Protein AF-A0A8E2E4H9-F1 (afdb_monomer)

Nearest PDB structures (foldseek):
  3nf1-assembly1_A  TM=4.858E-01  e=3.146E-05  Homo sapiens
  3ceq-assembly1_B  TM=4.863E-01  e=4.713E-05  Homo sapiens
  4y6c-assembly1_A-2  TM=5.005E-01  e=6.208E-04  Podospora anserina
  2o8p-assembly1_A-2  TM=3.320E-01  e=9.685E+00  Cryptosporidium parvum

Foldseek 3Di:
DLLDPVNLVVLLVVLVVCLVVVVLVSSLVSLVVSLVSCCVRVNCPDPSNVVSVVSNVVSLVVVLVVLVVLLVVCCVPVNLLDPVSLVSLQVSLVSCVVVVVNVVSVVSNVSSVVSVCVPDDDDDDPPPPPPDD

Structure (mmCIF, N/CA/C/O backbone):
data_AF-A0A8E2E4H9-F1
#
_entry.id   AF-A0A8E2E4H9-F1
#
loop_
_atom_site.group_PDB
_atom_site.id
_atom_site.type_symbol
_atom_site.label_atom_id
_atom_site.label_alt_id
_atom_site.label_comp_id
_atom_site.label_asym_id
_atom_site.label_entity_id
_atom_site.label_seq_id
_atom_site.pdbx_PDB_ins_code
_atom_site.Cartn_x
_atom_site.Cartn_y
_atom_site.Cartn_z
_atom_site.occupancy
_atom_site.B_iso_or_equiv
_atom_site.auth_seq_id
_atom_site.auth_comp_id
_atom_site.auth_asym_id
_atom_site.auth_atom_id
_atom_site.pdbx_PDB_model_num
ATOM 1 N N . MET A 1 1 ? 15.794 -11.793 -13.982 1.00 57.00 1 MET A N 1
ATOM 2 C CA . MET A 1 1 ? 14.572 -12.027 -14.792 1.00 57.00 1 MET A CA 1
ATOM 3 C C . MET A 1 1 ? 13.540 -10.887 -14.668 1.00 57.00 1 MET A C 1
ATOM 5 O O . MET A 1 1 ? 12.740 -10.732 -15.581 1.00 57.00 1 MET A O 1
ATOM 9 N N . LEU A 1 2 ? 13.591 -10.044 -13.621 1.00 60.56 2 LEU A N 1
ATOM 10 C CA . LEU A 1 2 ? 12.687 -8.893 -13.416 1.00 60.56 2 LEU A CA 1
ATOM 11 C C . LEU A 1 2 ? 12.980 -7.630 -14.249 1.00 60.56 2 LEU A C 1
ATOM 13 O O . LEU A 1 2 ? 12.141 -6.744 -14.303 1.00 60.56 2 LEU A O 1
ATOM 17 N N . GLU A 1 3 ? 14.121 -7.529 -14.931 1.00 71.00 3 GLU A N 1
ATOM 18 C CA . GLU A 1 3 ? 14.489 -6.284 -15.636 1.00 71.00 3 GLU A CA 1
ATOM 19 C C . GLU A 1 3 ? 13.953 -6.187 -17.068 1.00 71.00 3 GLU A C 1
ATOM 21 O O . GLU A 1 3 ? 14.085 -5.155 -17.720 1.00 71.00 3 GLU A O 1
ATOM 26 N N . HIS A 1 4 ? 13.327 -7.250 -17.581 1.00 81.00 4 HIS A N 1
ATOM 27 C CA . HIS A 1 4 ? 12.794 -7.217 -18.935 1.00 81.00 4 HIS A CA 1
ATOM 28 C C . HIS A 1 4 ? 11.465 -6.430 -18.968 1.00 81.00 4 HIS A C 1
ATOM 30 O O . HIS A 1 4 ? 10.515 -6.830 -18.286 1.00 81.00 4 HIS A O 1
ATOM 36 N N . PRO A 1 5 ? 11.316 -5.390 -19.816 1.00 77.62 5 PRO A N 1
ATOM 37 C CA . PRO A 1 5 ? 10.134 -4.518 -19.831 1.00 77.62 5 PRO A CA 1
ATOM 38 C C . PRO A 1 5 ? 8.793 -5.259 -19.937 1.00 77.62 5 PRO A C 1
ATOM 40 O O . PRO A 1 5 ? 7.842 -4.942 -19.227 1.00 77.62 5 PRO A O 1
ATOM 43 N N . ARG A 1 6 ? 8.721 -6.308 -20.772 1.00 83.31 6 ARG A N 1
ATOM 44 C CA . ARG A 1 6 ? 7.512 -7.151 -20.904 1.00 83.31 6 ARG A CA 1
ATOM 45 C C . ARG A 1 6 ? 7.113 -7.879 -19.614 1.00 83.31 6 ARG A C 1
ATOM 47 O O . ARG A 1 6 ? 5.921 -8.040 -19.356 1.00 83.31 6 ARG A O 1
ATOM 54 N N . THR A 1 7 ? 8.084 -8.296 -18.806 1.00 89.06 7 THR A N 1
ATOM 55 C CA . THR A 1 7 ? 7.825 -8.950 -17.518 1.00 89.06 7 THR A CA 1
ATOM 56 C C . THR A 1 7 ? 7.229 -7.944 -16.540 1.00 89.06 7 THR A C 1
ATOM 58 O O . THR A 1 7 ? 6.194 -8.219 -15.945 1.00 89.06 7 THR A O 1
ATOM 61 N N . LEU A 1 8 ? 7.795 -6.734 -16.467 1.00 89.38 8 LEU A N 1
ATOM 62 C CA . LEU A 1 8 ? 7.283 -5.652 -15.616 1.00 89.38 8 LEU A CA 1
ATOM 63 C C . LEU A 1 8 ? 5.860 -5.234 -15.995 1.00 89.38 8 LEU A C 1
ATOM 65 O O . LEU A 1 8 ? 5.041 -4.976 -15.121 1.00 89.38 8 LEU A O 1
ATOM 69 N N . THR A 1 9 ? 5.536 -5.189 -17.290 1.00 88.50 9 THR A N 1
ATOM 70 C CA . THR A 1 9 ? 4.156 -4.943 -17.743 1.00 88.50 9 THR A CA 1
ATOM 71 C C . THR A 1 9 ? 3.205 -6.055 -17.310 1.00 88.50 9 THR A C 1
ATOM 73 O O . THR A 1 9 ? 2.095 -5.771 -16.872 1.00 88.50 9 THR A O 1
ATOM 76 N N . SER A 1 10 ? 3.640 -7.313 -17.380 1.00 91.38 10 SER A N 1
ATOM 77 C CA . SER A 1 10 ? 2.816 -8.452 -16.961 1.00 91.38 10 SER A CA 1
ATOM 78 C C . SER A 1 10 ? 2.556 -8.443 -15.451 1.00 91.38 10 SER A C 1
ATOM 80 O O . SER A 1 10 ? 1.423 -8.657 -15.027 1.00 91.38 10 SER A O 1
ATOM 82 N N . ILE A 1 11 ? 3.573 -8.124 -14.644 1.00 92.31 11 ILE A N 1
ATOM 83 C CA . ILE A 1 11 ? 3.439 -8.003 -13.185 1.00 92.31 11 ILE A CA 1
ATOM 84 C C . ILE A 1 11 ? 2.546 -6.809 -12.815 1.00 92.31 11 ILE A C 1
ATOM 86 O O . ILE A 1 11 ? 1.663 -6.952 -11.975 1.00 92.31 11 ILE A O 1
ATOM 90 N N . ALA A 1 12 ? 2.693 -5.663 -13.491 1.00 89.88 12 ALA A N 1
ATOM 91 C CA . ALA A 1 12 ? 1.813 -4.510 -13.280 1.00 89.88 12 ALA A CA 1
ATOM 92 C C . ALA A 1 12 ? 0.337 -4.843 -13.567 1.00 89.88 12 ALA A C 1
ATOM 94 O O . ALA A 1 12 ? -0.552 -4.423 -12.830 1.00 89.88 12 ALA A O 1
ATOM 95 N N . ASN A 1 13 ? 0.069 -5.632 -14.611 1.00 92.62 13 ASN A N 1
ATOM 96 C CA . ASN A 1 13 ? -1.286 -6.089 -14.919 1.00 92.62 13 ASN A CA 1
ATOM 97 C C . ASN A 1 13 ? -1.823 -7.054 -13.851 1.00 92.62 13 ASN A C 1
ATOM 99 O O . ASN A 1 13 ? -2.997 -6.975 -13.496 1.00 92.62 13 ASN A O 1
ATOM 103 N N . LEU A 1 14 ? -0.977 -7.942 -13.317 1.00 94.38 14 LEU A N 1
ATO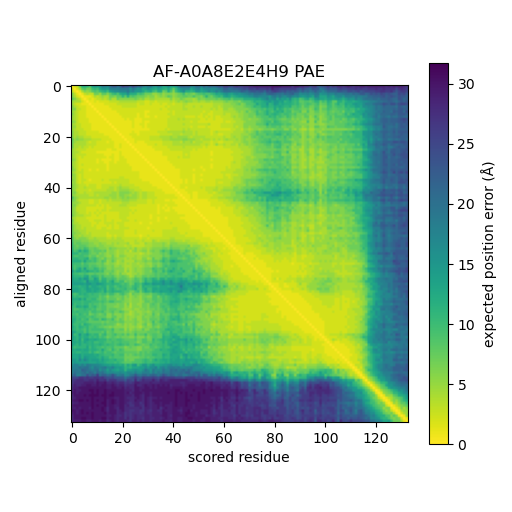M 104 C CA . LEU A 1 14 ? -1.354 -8.832 -12.217 1.00 94.38 14 LEU A CA 1
ATOM 105 C C . LEU A 1 14 ? -1.718 -8.042 -10.954 1.00 94.38 14 LEU A C 1
ATOM 107 O O . LEU A 1 14 ? -2.736 -8.330 -10.327 1.00 94.38 14 LEU A O 1
ATOM 111 N N . ALA A 1 15 ? -0.934 -7.018 -10.618 1.00 92.81 15 ALA A N 1
ATOM 112 C CA . ALA A 1 15 ? -1.225 -6.148 -9.487 1.00 92.81 15 ALA A CA 1
ATOM 113 C C . ALA A 1 15 ? -2.576 -5.434 -9.652 1.00 92.81 15 ALA A C 1
ATOM 115 O O . ALA A 1 15 ? -3.403 -5.455 -8.741 1.00 92.81 15 ALA A O 1
ATOM 116 N N . LEU A 1 16 ? -2.869 -4.926 -10.855 1.00 90.12 16 LEU A N 1
ATOM 117 C CA . LEU A 1 16 ? -4.171 -4.334 -11.167 1.00 90.12 16 LEU A CA 1
ATOM 118 C C . LEU A 1 16 ? -5.322 -5.343 -10.999 1.00 90.12 16 LEU A C 1
ATOM 120 O O . LEU A 1 16 ? -6.387 -4.996 -10.488 1.00 90.12 16 LEU A O 1
ATOM 124 N N . MET A 1 17 ? -5.122 -6.606 -11.390 1.00 93.94 17 MET A N 1
ATOM 125 C CA . MET A 1 17 ? -6.118 -7.661 -11.172 1.00 93.94 17 MET A CA 1
ATOM 126 C C . MET A 1 17 ? -6.358 -7.938 -9.685 1.00 93.94 17 MET A C 1
ATOM 128 O O . MET A 1 17 ? -7.511 -8.098 -9.285 1.00 93.94 17 MET A O 1
ATOM 132 N N . TYR A 1 18 ? -5.307 -7.975 -8.865 1.00 92.56 18 TYR A N 1
ATOM 133 C CA . TYR A 1 18 ? -5.438 -8.122 -7.413 1.00 92.56 18 TYR A CA 1
ATOM 134 C C . TYR A 1 18 ? -6.149 -6.928 -6.779 1.00 92.56 18 TYR A C 1
ATOM 136 O O . TYR A 1 18 ? -7.079 -7.126 -5.996 1.00 92.56 18 TYR A O 1
ATOM 144 N N . SER A 1 19 ? -5.806 -5.713 -7.203 1.00 86.81 19 SER A N 1
ATOM 145 C CA . SER A 1 19 ? -6.481 -4.477 -6.802 1.00 86.81 19 SER A CA 1
ATOM 146 C C . SER A 1 19 ? -7.989 -4.582 -7.093 1.00 86.81 19 SER A C 1
ATOM 148 O O . SER A 1 19 ? -8.816 -4.500 -6.189 1.00 86.81 19 SER A O 1
ATOM 150 N N . ASN A 1 20 ? -8.373 -4.958 -8.317 1.00 86.44 20 ASN A N 1
ATOM 151 C CA . ASN A 1 20 ? -9.783 -5.142 -8.694 1.00 86.44 20 ASN A CA 1
ATOM 152 C C . ASN A 1 20 ? -10.517 -6.244 -7.904 1.00 86.44 20 ASN A C 1
ATOM 154 O O . ASN A 1 20 ? -11.736 -6.181 -7.754 1.00 86.44 20 ASN A O 1
ATOM 158 N N . GLN A 1 21 ? -9.802 -7.248 -7.392 1.00 89.44 21 GLN A N 1
ATOM 159 C CA . GLN A 1 21 ? -10.360 -8.309 -6.540 1.00 89.44 21 GLN A CA 1
ATOM 160 C C . GLN A 1 21 ? -10.453 -7.910 -5.060 1.00 89.44 21 GLN A C 1
ATOM 162 O O . GLN A 1 21 ? -10.933 -8.689 -4.237 1.00 89.44 21 GLN A O 1
ATOM 167 N N . GLY A 1 22 ? -9.986 -6.718 -4.693 1.00 85.38 22 GLY A N 1
ATOM 168 C CA . GLY A 1 22 ? -9.903 -6.286 -3.305 1.00 85.38 22 GLY A CA 1
ATOM 169 C C . GLY A 1 22 ? -8.712 -6.858 -2.534 1.00 85.38 22 GLY A C 1
ATOM 170 O O . GLY A 1 22 ? -8.664 -6.737 -1.310 1.00 85.38 22 GLY A O 1
ATOM 171 N N . ARG A 1 23 ? -7.758 -7.476 -3.235 1.00 87.12 23 ARG A N 1
ATOM 172 C CA . ARG A 1 23 ? -6.504 -8.026 -2.705 1.00 87.12 23 ARG A CA 1
ATOM 173 C C . ARG A 1 23 ? -5.421 -6.947 -2.723 1.00 87.12 23 ARG A C 1
ATOM 175 O O . ARG A 1 23 ? -4.429 -7.032 -3.441 1.00 87.12 23 ARG A O 1
ATOM 182 N N . TRP A 1 24 ? -5.685 -5.865 -1.993 1.00 84.56 24 TRP A N 1
ATOM 183 C CA . TRP A 1 24 ? -4.899 -4.630 -2.070 1.00 84.56 24 TRP A CA 1
ATOM 184 C C . TRP A 1 24 ? -3.461 -4.815 -1.592 1.00 84.56 24 TRP A C 1
ATOM 186 O O . TRP A 1 24 ? -2.572 -4.190 -2.154 1.00 84.56 24 TRP A O 1
ATOM 196 N N . LYS A 1 25 ? -3.222 -5.697 -0.611 1.00 84.12 25 LYS A N 1
ATOM 197 C CA . LYS A 1 25 ? -1.874 -5.922 -0.084 1.00 84.12 25 LYS A CA 1
ATOM 198 C C . LYS A 1 25 ? -0.977 -6.616 -1.106 1.00 84.12 25 LYS A C 1
ATOM 200 O O . LYS A 1 25 ? 0.139 -6.178 -1.351 1.00 84.12 25 LYS A O 1
ATOM 205 N N . GLU A 1 26 ? -1.489 -7.651 -1.770 1.00 89.62 26 GLU A N 1
ATOM 206 C CA . GLU A 1 26 ? -0.746 -8.307 -2.847 1.00 89.62 26 GLU A CA 1
ATOM 207 C C . GLU A 1 26 ? -0.571 -7.399 -4.072 1.00 89.62 26 GLU A C 1
ATOM 209 O O . GLU A 1 26 ? 0.423 -7.519 -4.783 1.00 89.62 26 GLU A O 1
ATOM 214 N N . ALA A 1 27 ? -1.522 -6.495 -4.333 1.00 91.12 27 ALA A N 1
ATOM 215 C CA . ALA A 1 27 ? -1.378 -5.483 -5.377 1.00 91.12 27 ALA A CA 1
ATOM 216 C C . ALA A 1 27 ? -0.268 -4.474 -5.042 1.00 91.12 27 ALA A C 1
ATOM 218 O O . ALA A 1 27 ? 0.593 -4.229 -5.882 1.00 91.12 27 ALA A O 1
ATOM 219 N N . GLU A 1 28 ? -0.260 -3.950 -3.813 1.00 89.94 28 GLU A N 1
ATOM 220 C CA . GLU A 1 28 ? 0.743 -3.012 -3.300 1.00 89.94 28 GLU A CA 1
ATOM 221 C C . GLU A 1 28 ? 2.156 -3.590 -3.421 1.00 89.94 28 GLU A C 1
ATOM 223 O O . GLU A 1 28 ? 3.027 -2.953 -4.010 1.00 89.94 28 GLU A O 1
ATOM 228 N N . ASP A 1 29 ? 2.377 -4.809 -2.921 1.00 91.06 29 ASP A N 1
ATOM 229 C CA . ASP A 1 29 ? 3.708 -5.424 -2.906 1.00 91.06 29 ASP A CA 1
ATOM 230 C C . ASP A 1 29 ? 4.277 -5.568 -4.336 1.00 91.06 29 ASP A C 1
ATOM 232 O O . ASP A 1 29 ? 5.443 -5.250 -4.587 1.00 91.06 29 ASP A O 1
ATOM 236 N N . LEU A 1 30 ? 3.435 -5.965 -5.301 1.00 92.94 30 LEU A N 1
ATOM 237 C CA . LEU A 1 30 ? 3.815 -6.062 -6.715 1.00 92.94 30 LEU A CA 1
ATOM 238 C C . LEU A 1 30 ? 4.011 -4.687 -7.373 1.00 92.94 30 LEU A C 1
ATOM 240 O O . LEU A 1 30 ? 4.921 -4.510 -8.187 1.00 92.94 30 LEU A O 1
ATOM 244 N N . GLU A 1 31 ? 3.161 -3.708 -7.058 1.00 91.94 31 GLU A N 1
ATOM 245 C CA . GLU A 1 31 ? 3.264 -2.344 -7.585 1.00 91.94 31 GLU A CA 1
ATOM 246 C C . GLU A 1 31 ? 4.544 -1.651 -7.112 1.00 91.94 31 GLU A C 1
ATOM 248 O O . GLU A 1 31 ? 5.211 -1.011 -7.930 1.00 91.94 31 GLU A O 1
ATOM 253 N N . VAL A 1 32 ? 4.930 -1.832 -5.844 1.00 91.75 32 VAL A N 1
ATOM 254 C CA . VAL A 1 32 ? 6.198 -1.338 -5.283 1.00 91.75 32 VAL A CA 1
ATOM 255 C C . VAL A 1 32 ? 7.386 -1.972 -6.002 1.00 91.75 32 VAL A C 1
ATOM 257 O O . VAL A 1 32 ? 8.262 -1.252 -6.484 1.00 91.75 32 VAL A O 1
ATOM 260 N N . GLU A 1 33 ? 7.405 -3.299 -6.154 1.00 92.44 33 GLU A N 1
ATOM 261 C CA . GLU A 1 33 ? 8.502 -4.002 -6.832 1.00 92.44 33 GLU A CA 1
ATOM 262 C C . GLU A 1 33 ? 8.682 -3.534 -8.288 1.00 92.44 33 GLU A C 1
ATOM 264 O O . GLU A 1 33 ? 9.803 -3.265 -8.747 1.00 92.44 33 GLU A O 1
ATOM 269 N N . VAL A 1 34 ? 7.573 -3.403 -9.025 1.00 92.94 34 VAL A N 1
ATOM 270 C CA . VAL A 1 34 ? 7.590 -2.931 -10.414 1.00 92.94 34 VAL A CA 1
ATOM 271 C C . VAL A 1 34 ? 8.022 -1.470 -10.494 1.00 92.94 34 VAL A C 1
ATOM 273 O O . VAL A 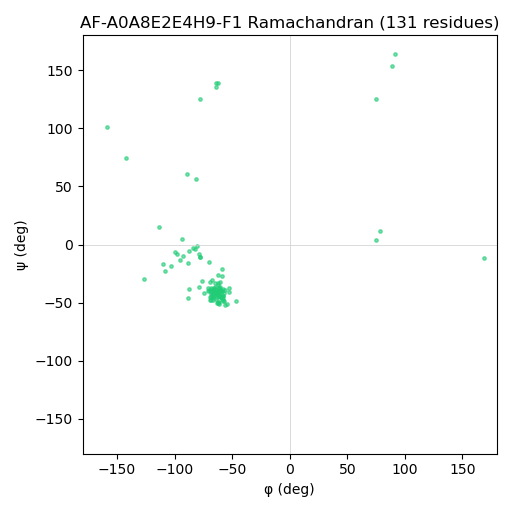1 34 ? 8.800 -1.127 -11.387 1.00 92.94 34 VAL A O 1
ATOM 276 N N . MET A 1 35 ? 7.530 -0.613 -9.598 1.00 93.00 35 MET A N 1
ATOM 277 C CA . MET A 1 35 ? 7.870 0.810 -9.566 1.00 93.00 35 MET A CA 1
ATOM 278 C C . MET A 1 35 ? 9.366 1.008 -9.315 1.00 93.00 35 MET A C 1
ATOM 280 O O . MET A 1 35 ? 10.024 1.656 -10.129 1.00 93.00 35 MET A O 1
ATOM 284 N N . GLU A 1 36 ? 9.926 0.364 -8.290 1.00 92.06 36 GLU A N 1
ATOM 285 C CA . GLU A 1 36 ? 11.355 0.448 -7.961 1.00 92.06 36 GLU A CA 1
ATOM 286 C C . GLU A 1 36 ? 12.238 -0.095 -9.092 1.00 92.06 36 GLU A C 1
ATOM 288 O O . GLU A 1 36 ? 13.266 0.487 -9.451 1.00 92.06 36 GLU A O 1
ATOM 293 N N . THR A 1 37 ? 11.817 -1.191 -9.729 1.00 92.19 37 THR A N 1
ATOM 294 C CA . THR A 1 37 ? 12.557 -1.750 -10.867 1.00 92.19 37 THR A CA 1
ATOM 295 C C . THR A 1 37 ? 12.497 -0.834 -12.091 1.00 92.19 37 THR A C 1
ATOM 297 O O . THR A 1 37 ? 13.522 -0.614 -12.736 1.00 92.19 37 THR A O 1
ATOM 300 N N . ARG A 1 38 ? 11.335 -0.249 -12.411 1.00 92.19 38 ARG A N 1
ATOM 301 C CA . ARG A 1 38 ? 11.203 0.714 -13.518 1.00 92.19 38 ARG A CA 1
ATOM 302 C C . ARG A 1 38 ? 11.972 2.000 -13.242 1.00 92.19 38 ARG A C 1
ATOM 304 O O . ARG A 1 38 ? 12.648 2.482 -14.145 1.00 92.19 38 ARG A O 1
ATOM 311 N N . LYS A 1 39 ? 11.956 2.494 -12.003 1.00 92.94 39 LYS A N 1
ATOM 312 C CA . LYS A 1 39 ? 12.758 3.645 -11.578 1.00 92.94 39 LYS A CA 1
ATOM 313 C C . LYS A 1 39 ? 14.250 3.394 -11.802 1.00 92.94 39 LYS A C 1
ATOM 315 O O . LYS A 1 39 ? 14.923 4.251 -12.365 1.00 92.94 39 LYS A O 1
ATOM 320 N N . ARG A 1 40 ? 14.748 2.200 -11.454 1.00 92.88 40 ARG A N 1
ATOM 321 C CA . ARG A 1 40 ? 16.150 1.805 -11.679 1.00 92.88 40 ARG A CA 1
ATOM 322 C C . ARG A 1 40 ? 16.513 1.643 -13.160 1.00 92.88 40 ARG A C 1
ATOM 324 O O . ARG A 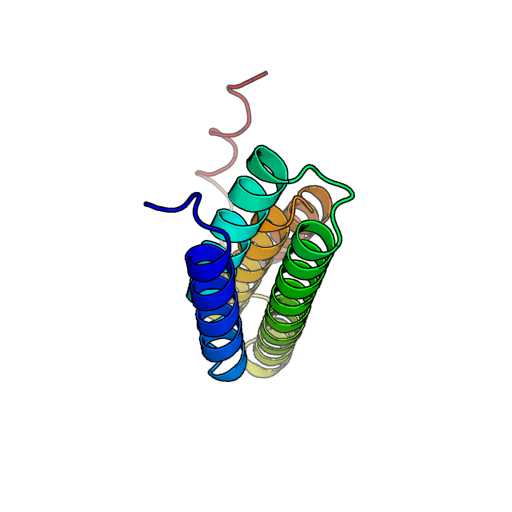1 40 ? 17.587 2.073 -13.560 1.00 92.88 40 ARG A O 1
ATOM 331 N N . VAL A 1 41 ? 15.657 0.997 -13.957 1.00 91.56 41 VAL A N 1
ATOM 332 C CA . VAL A 1 41 ? 15.977 0.603 -15.347 1.00 91.56 41 VAL A CA 1
ATOM 333 C C . VAL A 1 41 ? 15.665 1.703 -16.367 1.00 91.56 41 VAL A C 1
ATOM 335 O O . VAL A 1 41 ? 16.396 1.862 -17.339 1.00 91.56 41 VAL A O 1
ATOM 338 N N . LEU A 1 42 ? 14.568 2.440 -16.178 1.00 90.25 42 LEU A N 1
ATOM 339 C CA . LEU A 1 42 ? 14.038 3.411 -17.145 1.00 90.25 42 LEU A CA 1
ATOM 340 C C . LEU A 1 42 ? 14.200 4.865 -16.683 1.00 90.25 42 LEU A C 1
ATOM 342 O O . LEU A 1 42 ? 14.077 5.776 -17.498 1.00 90.25 42 LEU A O 1
ATOM 346 N N . GLY A 1 43 ? 14.462 5.083 -15.394 1.00 92.88 43 GLY A N 1
ATOM 347 C CA . GLY A 1 43 ? 14.469 6.402 -14.771 1.00 92.88 43 GLY A CA 1
ATOM 348 C C . GLY A 1 43 ? 13.110 6.793 -14.183 1.00 92.88 43 GLY A C 1
ATOM 349 O O . GLY A 1 43 ? 12.068 6.196 -14.470 1.00 92.88 43 GLY A O 1
ATOM 350 N N . GLU A 1 44 ? 13.135 7.810 -13.325 1.00 93.31 44 GLU A N 1
ATOM 351 C CA . GLU A 1 44 ? 11.980 8.279 -12.547 1.00 93.31 44 GLU A CA 1
ATOM 352 C C . GLU A 1 44 ? 10.916 8.972 -13.409 1.00 93.31 44 GLU A C 1
ATOM 354 O O . GLU A 1 44 ? 9.726 8.718 -13.246 1.00 93.31 44 GLU A O 1
ATOM 359 N N . GLU A 1 45 ? 11.340 9.768 -14.392 1.00 94.44 45 GLU A N 1
ATOM 360 C CA . GLU A 1 45 ? 10.437 10.527 -15.272 1.00 94.44 45 GLU A CA 1
ATOM 361 C C . GLU A 1 45 ? 9.879 9.698 -16.438 1.00 94.44 45 GLU A C 1
ATOM 363 O O . GLU A 1 45 ? 9.052 10.175 -17.217 1.00 94.44 45 GLU A O 1
ATOM 368 N N . HIS A 1 46 ? 10.312 8.442 -16.584 1.00 93.25 46 HIS A N 1
ATOM 369 C CA . HIS A 1 46 ? 9.852 7.605 -17.681 1.00 93.25 46 HIS A CA 1
ATOM 370 C C . HIS A 1 46 ? 8.338 7.335 -17.563 1.00 93.25 46 HIS A C 1
ATOM 372 O O . HIS A 1 46 ? 7.872 6.935 -16.490 1.00 93.25 46 HIS A O 1
ATOM 378 N N . PRO A 1 47 ? 7.552 7.434 -18.656 1.00 93.62 47 PRO A N 1
ATOM 379 C CA . PRO A 1 47 ? 6.094 7.277 -18.612 1.00 93.62 47 PRO A CA 1
ATOM 380 C C . PRO A 1 47 ? 5.610 5.988 -17.932 1.00 93.62 47 PRO A C 1
ATOM 382 O O . PRO A 1 47 ? 4.621 5.990 -17.201 1.00 93.62 47 PRO A O 1
ATOM 385 N N . SER A 1 48 ? 6.320 4.873 -18.125 1.00 89.38 48 SER A N 1
ATOM 386 C CA . SER A 1 48 ? 5.994 3.602 -17.459 1.00 89.38 48 SER A CA 1
ATOM 387 C C . SER A 1 48 ? 6.257 3.612 -15.949 1.00 89.38 48 SER A C 1
ATOM 389 O O . SER A 1 48 ? 5.532 2.937 -15.219 1.00 89.38 48 SER A O 1
ATOM 391 N N . THR A 1 49 ? 7.269 4.347 -15.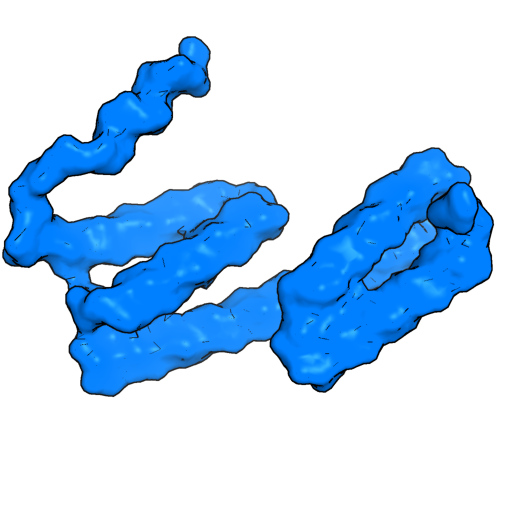478 1.00 92.19 49 THR A N 1
ATOM 392 C CA . THR A 1 49 ? 7.545 4.530 -14.044 1.00 92.19 49 THR A CA 1
ATOM 393 C C . THR A 1 49 ? 6.447 5.385 -13.422 1.00 92.19 49 THR A C 1
ATOM 395 O O . THR A 1 49 ? 5.818 4.958 -12.457 1.00 92.19 49 THR A O 1
ATOM 398 N N . LEU A 1 50 ? 6.107 6.511 -14.059 1.00 93.25 50 LEU A N 1
ATOM 399 C CA . LEU A 1 50 ? 5.008 7.384 -13.635 1.00 93.25 50 LEU A CA 1
ATOM 400 C C . LEU A 1 50 ? 3.659 6.650 -13.599 1.00 93.25 50 LEU A C 1
ATOM 402 O O . LEU A 1 50 ? 2.887 6.810 -12.659 1.00 93.25 50 LEU A O 1
ATOM 406 N N . THR A 1 51 ? 3.394 5.782 -14.581 1.00 92.44 51 THR A N 1
ATOM 407 C CA . THR A 1 51 ? 2.188 4.936 -14.594 1.00 92.44 51 THR A CA 1
ATOM 408 C C . THR A 1 51 ? 2.169 3.966 -13.408 1.00 92.44 51 THR A C 1
ATOM 410 O O . THR A 1 51 ? 1.133 3.796 -12.772 1.00 92.44 51 THR A O 1
ATOM 413 N N . SER A 1 52 ? 3.306 3.347 -13.069 1.00 90.19 52 SER A N 1
ATOM 414 C CA . SER A 1 52 ? 3.408 2.488 -11.880 1.00 90.19 52 SER A CA 1
ATOM 415 C C . SER A 1 52 ? 3.166 3.258 -10.584 1.00 90.19 52 SER A C 1
ATOM 417 O O . SER A 1 52 ? 2.448 2.767 -9.719 1.00 90.19 52 SER A O 1
ATOM 419 N N . MET A 1 53 ? 3.705 4.473 -10.469 1.00 92.12 53 MET A N 1
ATOM 420 C CA . MET A 1 53 ? 3.458 5.345 -9.318 1.00 92.12 53 MET A CA 1
ATOM 421 C C . MET A 1 53 ? 1.975 5.728 -9.206 1.00 92.12 53 MET A C 1
ATOM 423 O O . MET A 1 53 ? 1.419 5.713 -8.110 1.00 92.12 53 MET A O 1
ATOM 427 N N . ALA A 1 54 ? 1.315 6.022 -10.331 1.00 91.19 54 ALA A N 1
ATOM 428 C CA . ALA A 1 54 ? -0.112 6.340 -10.360 1.00 91.19 54 ALA A CA 1
ATOM 429 C C . ALA A 1 54 ? -0.990 5.150 -9.932 1.00 91.19 54 ALA A C 1
ATOM 431 O O . ALA A 1 54 ? -1.945 5.335 -9.175 1.00 91.19 54 ALA A O 1
ATOM 432 N N . ASN A 1 55 ? -0.652 3.932 -10.368 1.00 89.00 55 ASN A N 1
ATOM 433 C CA . ASN A 1 55 ? -1.363 2.720 -9.954 1.00 89.00 55 ASN A CA 1
ATOM 434 C C . ASN A 1 55 ? -1.208 2.471 -8.448 1.00 89.00 55 ASN A C 1
ATOM 436 O O . ASN A 1 55 ? -2.216 2.320 -7.758 1.00 89.00 55 ASN A O 1
ATOM 440 N N . LEU A 1 56 ? 0.022 2.569 -7.930 1.00 89.62 56 LEU A N 1
ATOM 441 C CA . LEU A 1 56 ? 0.302 2.430 -6.500 1.00 89.62 56 LEU A CA 1
ATOM 442 C C . LEU A 1 56 ? -0.477 3.456 -5.659 1.00 89.62 56 LEU A C 1
ATOM 444 O O . LEU A 1 56 ? -1.114 3.107 -4.665 1.00 89.62 56 LEU A O 1
ATOM 448 N N . ALA A 1 57 ? -0.514 4.719 -6.096 1.00 88.06 57 ALA A N 1
ATOM 449 C CA . ALA A 1 57 ? -1.306 5.760 -5.441 1.00 88.06 57 ALA A CA 1
ATOM 450 C C . ALA A 1 57 ? -2.817 5.447 -5.447 1.00 88.06 57 ALA A C 1
ATOM 452 O O . ALA A 1 57 ? -3.515 5.709 -4.463 1.00 88.06 57 ALA A O 1
ATOM 453 N N . SER A 1 58 ? -3.337 4.865 -6.532 1.00 88.12 58 SER A N 1
ATOM 454 C CA . SER A 1 58 ? -4.737 4.435 -6.620 1.00 88.12 58 SER A CA 1
ATOM 455 C C . SER A 1 58 ? -5.048 3.281 -5.661 1.00 88.12 58 SER A C 1
ATOM 457 O O . SER A 1 58 ? -6.067 3.326 -4.965 1.00 88.12 58 SER A O 1
ATOM 459 N N . THR A 1 59 ? -4.174 2.273 -5.582 1.00 87.19 59 THR A N 1
ATOM 460 C CA . THR A 1 59 ? -4.301 1.149 -4.638 1.00 87.19 59 THR A CA 1
ATOM 461 C C . THR A 1 59 ? -4.338 1.656 -3.197 1.00 87.19 59 THR A C 1
ATOM 463 O O . THR A 1 59 ? -5.265 1.328 -2.451 1.00 87.19 59 THR A O 1
ATOM 466 N N . TYR A 1 60 ? -3.427 2.563 -2.837 1.00 85.31 60 TYR A N 1
ATOM 467 C CA . TYR A 1 60 ? -3.406 3.193 -1.517 1.00 85.31 60 TYR A CA 1
ATOM 468 C C . TYR A 1 60 ? -4.677 3.971 -1.184 1.00 85.31 60 TYR A C 1
ATOM 470 O O . TYR A 1 60 ? -5.235 3.804 -0.098 1.00 85.31 60 TYR A O 1
ATOM 478 N N . ARG A 1 61 ? -5.184 4.780 -2.119 1.00 84.69 61 ARG A N 1
ATOM 479 C CA . ARG A 1 61 ? -6.428 5.537 -1.917 1.00 84.69 61 ARG A CA 1
ATOM 480 C C . ARG A 1 61 ? -7.626 4.614 -1.684 1.00 84.69 61 ARG A C 1
ATOM 482 O O . ARG A 1 61 ? -8.494 4.915 -0.863 1.00 84.69 61 ARG A O 1
ATOM 489 N N . ASN A 1 62 ? -7.694 3.503 -2.414 1.00 84.00 62 ASN A N 1
ATOM 490 C CA . ASN A 1 62 ? -8.770 2.526 -2.263 1.00 84.00 62 ASN A CA 1
ATOM 491 C C . ASN A 1 62 ? -8.692 1.798 -0.917 1.00 84.00 62 ASN A C 1
ATOM 493 O O . ASN A 1 62 ? -9.724 1.623 -0.261 1.00 84.00 62 ASN A O 1
ATOM 497 N N . GLN A 1 63 ? -7.483 1.434 -0.485 1.00 83.00 63 GLN A N 1
ATOM 498 C CA . GLN A 1 63 ? -7.252 0.821 0.819 1.00 83.00 63 GLN A CA 1
ATOM 499 C C . GLN A 1 63 ? -7.634 1.769 1.964 1.00 83.00 63 GLN A C 1
ATOM 501 O O . GLN A 1 63 ? -8.447 1.396 2.810 1.00 83.00 63 GLN A O 1
ATOM 506 N N . GLU A 1 64 ? -7.154 3.017 1.940 1.00 85.94 64 GLU A N 1
ATOM 507 C CA . GLU A 1 64 ? -7.485 4.040 2.942 1.00 85.94 64 GLU A CA 1
ATOM 508 C C . GLU A 1 64 ? -8.997 4.267 3.033 1.00 85.94 64 GLU A C 1
ATOM 510 O O . GLU A 1 64 ? -9.569 4.229 4.122 1.00 85.94 64 GLU A O 1
ATOM 515 N N . ARG A 1 65 ? -9.683 4.453 1.896 1.00 85.62 65 ARG A N 1
ATOM 516 C CA . ARG A 1 65 ? -11.136 4.682 1.881 1.00 85.62 65 ARG A CA 1
ATOM 517 C C . ARG A 1 65 ? -11.894 3.548 2.572 1.00 85.62 65 ARG A C 1
ATOM 519 O O . ARG A 1 65 ? -12.851 3.809 3.304 1.00 85.62 65 ARG A O 1
ATOM 526 N N . ARG A 1 66 ? -11.486 2.300 2.332 1.00 84.56 66 ARG A N 1
ATOM 527 C CA . ARG A 1 66 ? -12.101 1.124 2.954 1.00 84.56 66 ARG A CA 1
ATOM 528 C C . ARG A 1 66 ? -11.813 1.080 4.449 1.00 84.56 66 ARG A C 1
ATOM 530 O O . ARG A 1 66 ? -12.736 0.878 5.230 1.00 84.56 66 ARG A O 1
ATOM 537 N N . GLU A 1 67 ? -10.563 1.266 4.848 1.00 84.31 67 GLU A N 1
ATOM 538 C CA . GLU A 1 67 ? -10.157 1.196 6.252 1.00 84.31 67 GLU A CA 1
ATOM 539 C C . GLU A 1 67 ? -10.792 2.314 7.089 1.00 84.31 67 GLU A C 1
ATOM 541 O O . GLU A 1 67 ? -11.335 2.037 8.158 1.00 84.31 67 GLU A O 1
ATOM 546 N N . VAL A 1 68 ? -10.861 3.543 6.567 1.00 88.00 68 VAL A N 1
ATOM 547 C CA . VAL A 1 68 ? -11.605 4.650 7.191 1.00 88.00 68 VAL A CA 1
ATOM 548 C C . VAL A 1 68 ? -13.085 4.290 7.349 1.00 88.00 68 VAL A C 1
ATOM 550 O O . VAL A 1 68 ? -13.656 4.482 8.423 1.00 88.00 68 VAL A O 1
ATOM 553 N N . GLN A 1 69 ? -13.718 3.715 6.321 1.00 88.94 69 GLN A N 1
ATOM 554 C CA . GLN A 1 69 ? -15.120 3.296 6.404 1.00 88.94 69 GLN A CA 1
ATOM 555 C C . GLN A 1 69 ? -15.343 2.198 7.458 1.00 88.94 69 GLN A C 1
ATOM 557 O O . GLN A 1 69 ? -16.350 2.235 8.173 1.00 88.94 69 GLN A O 1
ATOM 562 N N . VAL A 1 70 ? -14.424 1.234 7.571 1.00 87.88 70 VAL A N 1
ATOM 563 C CA . VAL A 1 70 ? -14.465 0.180 8.600 1.00 87.88 70 VAL A CA 1
ATOM 564 C C . VAL A 1 70 ? -14.365 0.799 9.990 1.00 87.88 70 VAL A C 1
ATOM 566 O O . VAL A 1 70 ? -15.222 0.531 10.832 1.00 87.88 70 VAL A O 1
ATOM 569 N N . VAL A 1 71 ? -13.387 1.681 10.205 1.00 88.56 71 VAL A N 1
ATOM 570 C CA . VAL A 1 71 ? -13.180 2.378 11.480 1.00 88.56 71 VAL A CA 1
ATOM 571 C C . VAL A 1 71 ? -14.425 3.173 11.878 1.00 88.56 71 VAL A C 1
ATOM 573 O O . VAL A 1 71 ? -14.900 3.039 13.004 1.00 88.56 71 VAL A O 1
ATOM 576 N N . GLU A 1 72 ? -15.006 3.962 10.972 1.00 89.31 72 GLU A N 1
ATOM 577 C CA . GLU A 1 72 ? -16.218 4.741 11.267 1.00 89.31 72 GLU A CA 1
ATOM 578 C C . GLU A 1 72 ? -17.436 3.850 11.548 1.00 89.31 72 GLU A C 1
ATOM 580 O O . GLU A 1 72 ? -18.239 4.131 12.443 1.00 89.31 72 GLU A O 1
ATOM 585 N N . THR A 1 73 ? -17.554 2.724 10.842 1.00 89.12 73 THR A N 1
ATOM 586 C CA . THR A 1 73 ? -18.632 1.759 11.082 1.00 89.12 73 THR A CA 1
ATOM 587 C C . THR A 1 73 ? -18.489 1.096 12.450 1.00 89.12 73 THR A C 1
ATOM 589 O O . THR A 1 73 ? -19.464 1.036 13.199 1.00 89.12 73 THR A O 1
ATOM 592 N N . PHE A 1 74 ? -17.286 0.656 12.820 1.00 87.12 74 PHE A N 1
ATOM 593 C CA . PHE A 1 74 ? -17.022 0.072 14.135 1.00 87.12 74 PHE A CA 1
ATOM 594 C C . PHE A 1 74 ? -17.182 1.089 15.266 1.00 87.12 74 PHE A C 1
ATOM 596 O O . PHE A 1 74 ? -17.840 0.778 16.259 1.00 87.12 74 PHE A O 1
ATOM 603 N N . LYS A 1 75 ? -16.740 2.340 15.087 1.00 90.44 75 LYS A N 1
ATOM 604 C CA . LYS A 1 75 ? -17.021 3.425 16.043 1.00 90.44 75 LYS A CA 1
ATOM 605 C C . LYS A 1 75 ? -18.521 3.614 16.283 1.00 90.44 75 LYS A C 1
ATOM 607 O O . LYS A 1 75 ? -18.907 3.871 17.421 1.00 90.44 75 LYS A O 1
ATOM 612 N N . ARG A 1 76 ? -19.354 3.499 15.240 1.00 91.62 76 ARG A N 1
ATOM 613 C CA . ARG A 1 76 ? -20.816 3.647 15.334 1.00 91.62 76 ARG A CA 1
ATOM 614 C C . ARG A 1 76 ? -21.503 2.440 15.976 1.00 91.62 76 ARG A C 1
ATOM 616 O O . ARG A 1 76 ? -22.437 2.634 16.742 1.00 91.62 76 ARG A O 1
ATOM 623 N N . VAL A 1 77 ? -21.083 1.222 15.630 1.00 94.38 77 VAL A N 1
ATOM 624 C CA . VAL A 1 77 ? -21.761 -0.023 16.044 1.00 94.38 77 VAL A CA 1
ATOM 625 C C . VAL A 1 77 ? -21.248 -0.541 17.388 1.00 94.38 77 VAL A C 1
ATOM 627 O O . VAL A 1 77 ? -22.045 -0.906 18.244 1.00 94.38 77 VAL A O 1
ATOM 630 N N . LEU A 1 78 ? -19.929 -0.572 17.574 1.00 90.12 78 LEU A N 1
ATOM 631 C CA . LEU A 1 78 ? -19.262 -1.174 18.734 1.00 90.12 78 LEU A CA 1
ATOM 632 C C . LEU A 1 78 ? -18.774 -0.122 19.742 1.00 90.12 78 LEU A C 1
ATOM 634 O O . LEU A 1 78 ? -18.525 -0.429 20.906 1.00 90.12 78 LEU A O 1
ATOM 638 N N . GLY A 1 79 ? -18.649 1.131 19.302 1.00 87.81 79 GLY A N 1
ATOM 639 C CA . GLY A 1 79 ? -18.138 2.230 20.111 1.00 87.81 79 GLY A CA 1
ATOM 640 C C . GLY A 1 79 ? -16.617 2.377 20.029 1.00 87.81 79 GLY A C 1
ATOM 641 O O . GLY A 1 79 ? -15.870 1.427 19.810 1.00 87.81 79 GLY A O 1
ATOM 642 N N . LYS A 1 80 ? -16.138 3.605 20.260 1.00 83.44 80 LYS A N 1
ATOM 643 C CA . LYS A 1 80 ? -14.733 4.021 20.058 1.00 83.44 80 LYS A CA 1
ATOM 644 C C . LYS A 1 80 ? -13.686 3.236 20.868 1.00 83.44 80 LYS A C 1
ATOM 646 O O . LYS A 1 80 ? -12.516 3.263 20.513 1.00 83.44 80 LYS A O 1
ATOM 651 N N . LYS A 1 81 ? -14.091 2.577 21.959 1.00 85.06 81 LYS A N 1
ATOM 652 C CA . LYS A 1 81 ? -13.208 1.826 22.873 1.00 85.06 81 LYS A CA 1
ATOM 653 C C . LYS A 1 81 ? -13.205 0.318 22.635 1.00 85.06 81 LYS A C 1
ATOM 655 O O . LYS A 1 81 ? -12.469 -0.391 23.312 1.00 85.06 81 LYS A O 1
ATOM 660 N N . HIS A 1 82 ? -14.062 -0.180 21.747 1.00 85.00 82 HIS A N 1
ATOM 661 C CA . HIS A 1 82 ? -14.167 -1.615 21.527 1.00 85.00 82 HIS A CA 1
ATOM 662 C C . HIS A 1 82 ? -12.851 -2.162 20.953 1.00 85.00 82 HIS A C 1
ATOM 664 O O . HIS A 1 82 ? -12.308 -1.517 20.050 1.00 85.00 82 HIS A O 1
ATOM 670 N N . PRO A 1 83 ? -12.366 -3.337 21.402 1.00 84.56 83 PRO A N 1
ATOM 671 C CA . PRO A 1 83 ? -11.139 -3.949 20.893 1.00 84.56 83 PRO A CA 1
ATOM 672 C C . PRO A 1 83 ? -11.059 -3.960 19.361 1.00 84.56 83 PRO A C 1
ATOM 674 O O . PRO A 1 83 ? -10.102 -3.436 18.808 1.00 84.56 83 PRO A O 1
ATOM 677 N N . ASP A 1 84 ? -12.113 -4.403 18.669 1.00 85.94 84 ASP A N 1
ATOM 678 C CA . ASP A 1 84 ? -12.147 -4.417 17.195 1.00 85.94 84 ASP A CA 1
ATOM 679 C C . ASP A 1 84 ? -12.048 -3.024 16.554 1.00 85.94 84 ASP A C 1
ATOM 681 O O . ASP A 1 84 ? -11.440 -2.863 15.494 1.00 85.94 84 ASP A O 1
ATOM 685 N N . THR A 1 85 ? -12.601 -1.991 17.204 1.00 87.06 85 THR A N 1
ATOM 686 C CA . THR A 1 85 ? -12.448 -0.605 16.734 1.00 87.06 85 THR A CA 1
ATOM 687 C C . THR A 1 85 ? -10.988 -0.179 16.859 1.00 87.06 85 THR A C 1
ATOM 689 O O . THR A 1 85 ? -10.427 0.348 15.901 1.00 87.06 85 THR A O 1
ATOM 692 N N . LEU A 1 86 ? -10.343 -0.471 17.991 1.00 86.50 86 LEU A N 1
ATOM 693 C CA . LEU A 1 86 ? -8.928 -0.161 18.216 1.00 86.50 86 LEU A CA 1
ATOM 694 C C . LEU A 1 86 ? -8.014 -0.937 17.255 1.00 86.50 86 LEU A C 1
ATOM 696 O O . LEU A 1 86 ? -7.109 -0.345 16.672 1.00 86.50 86 LEU A O 1
ATOM 700 N N . THR A 1 87 ? -8.290 -2.220 17.009 1.00 86.81 87 THR A N 1
ATOM 701 C CA . THR A 1 87 ? -7.573 -3.033 16.016 1.00 86.81 87 THR A CA 1
ATOM 702 C C . THR A 1 87 ? -7.728 -2.456 14.610 1.00 86.81 87 THR A C 1
ATOM 704 O O . THR A 1 87 ? -6.739 -2.325 13.893 1.00 86.81 87 THR A O 1
ATOM 707 N N . SER A 1 88 ? -8.938 -2.043 14.215 1.00 86.00 88 SER A N 1
ATOM 708 C CA . SER A 1 88 ? -9.158 -1.418 12.903 1.00 86.00 88 SER A CA 1
ATOM 709 C C . SER A 1 88 ? -8.437 -0.072 12.754 1.00 86.00 88 SER A C 1
ATOM 711 O O . SER A 1 88 ? -7.867 0.201 11.700 1.00 86.00 88 SER A O 1
ATOM 713 N N . MET A 1 89 ? -8.388 0.739 13.818 1.00 87.75 89 MET A N 1
ATOM 714 C CA . MET A 1 89 ? -7.628 1.993 13.844 1.00 87.75 89 MET A CA 1
ATOM 715 C C . MET A 1 89 ? -6.120 1.740 13.749 1.00 87.75 89 MET A C 1
ATOM 717 O O . MET A 1 89 ? -5.422 2.468 13.050 1.00 87.75 89 MET A O 1
ATOM 721 N N . ASN A 1 90 ? -5.617 0.695 14.410 1.00 85.75 90 ASN A N 1
ATOM 722 C CA . ASN A 1 90 ? -4.213 0.305 14.324 1.00 85.75 90 ASN A CA 1
ATOM 723 C C . ASN A 1 90 ? -3.834 -0.175 12.913 1.00 85.75 90 ASN A C 1
ATOM 725 O O . ASN A 1 90 ? -2.780 0.196 12.405 1.00 85.75 90 ASN A O 1
ATOM 729 N N . ASN A 1 91 ? -4.706 -0.940 12.249 1.00 86.06 91 ASN A N 1
ATOM 730 C CA . ASN A 1 91 ? -4.487 -1.357 10.861 1.00 86.06 91 ASN A CA 1
ATOM 731 C C . ASN A 1 91 ? -4.426 -0.149 9.912 1.00 86.06 91 ASN A C 1
ATOM 733 O O . ASN A 1 91 ? -3.497 -0.056 9.116 1.00 86.06 91 ASN A O 1
ATOM 737 N N . LEU A 1 92 ? -5.330 0.824 10.076 1.00 87.50 92 LEU A N 1
ATOM 738 C CA . LEU A 1 92 ? -5.294 2.078 9.314 1.00 87.50 92 LEU A CA 1
ATOM 739 C C . LEU A 1 92 ? -4.006 2.885 9.565 1.00 87.50 92 LEU A C 1
ATOM 741 O O . LEU A 1 92 ? -3.432 3.452 8.636 1.00 87.50 92 LEU A O 1
ATOM 745 N N . ALA A 1 93 ? -3.498 2.900 10.802 1.00 86.81 93 ALA A N 1
ATOM 746 C CA . ALA A 1 93 ? -2.225 3.551 11.115 1.00 86.81 93 ALA A CA 1
ATOM 747 C C . ALA A 1 93 ? -1.030 2.857 10.434 1.00 86.81 93 ALA A C 1
ATOM 749 O O . ALA A 1 93 ? -0.112 3.530 9.962 1.00 86.81 93 ALA A O 1
ATOM 750 N N . ILE A 1 94 ? -1.043 1.521 10.339 1.00 83.75 94 ILE A N 1
ATOM 751 C CA . ILE A 1 94 ? -0.025 0.756 9.602 1.00 83.75 94 ILE A CA 1
ATOM 752 C C . ILE A 1 94 ? -0.054 1.125 8.113 1.00 83.75 94 ILE A C 1
ATOM 754 O O . ILE A 1 94 ? 1.007 1.364 7.536 1.00 83.75 94 ILE A O 1
ATOM 758 N N . THR A 1 95 ? -1.240 1.251 7.514 1.00 82.12 95 THR A N 1
ATOM 759 C CA . THR A 1 95 ? -1.401 1.693 6.119 1.00 82.12 95 THR A CA 1
ATOM 760 C C . THR A 1 95 ? -0.832 3.096 5.897 1.00 82.12 95 THR A C 1
ATOM 762 O O . THR A 1 95 ? -0.063 3.308 4.961 1.00 82.12 95 THR A O 1
ATOM 765 N N . PHE A 1 96 ? -1.105 4.055 6.790 1.00 82.94 96 PHE A N 1
ATOM 766 C CA . PHE A 1 96 ? -0.499 5.392 6.710 1.00 82.94 96 PHE A CA 1
ATOM 767 C C . PHE A 1 96 ? 1.024 5.366 6.821 1.00 82.94 96 PHE A C 1
ATOM 769 O O . PHE A 1 96 ? 1.710 6.081 6.089 1.00 82.94 96 PHE A O 1
ATOM 776 N N . LYS A 1 97 ? 1.575 4.511 7.684 1.00 81.81 97 LYS A N 1
ATOM 777 C CA . LYS A 1 97 ? 3.025 4.336 7.798 1.00 81.81 97 LYS A CA 1
ATOM 778 C C . LYS A 1 97 ? 3.635 3.751 6.520 1.00 81.81 97 LYS A C 1
ATOM 780 O O . LYS A 1 97 ? 4.680 4.230 6.089 1.00 81.81 97 LYS A O 1
ATOM 785 N N . ALA A 1 98 ? 2.984 2.765 5.896 1.00 75.50 98 ALA A N 1
ATOM 786 C CA . ALA A 1 98 ? 3.417 2.201 4.613 1.00 75.50 98 ALA A CA 1
ATOM 787 C C . ALA A 1 98 ? 3.439 3.261 3.494 1.00 75.50 98 ALA A C 1
ATOM 789 O O . ALA A 1 98 ? 4.328 3.261 2.648 1.00 75.50 98 ALA A O 1
ATOM 790 N N . GLN A 1 99 ? 2.531 4.238 3.561 1.00 76.75 99 GLN A N 1
ATOM 791 C CA . GLN A 1 99 ? 2.467 5.386 2.651 1.00 76.75 99 GLN A CA 1
ATOM 792 C C . GLN A 1 99 ? 3.462 6.517 2.986 1.00 76.75 99 GLN A C 1
ATOM 794 O O . GLN A 1 99 ? 3.467 7.546 2.313 1.00 76.75 99 GLN A O 1
ATOM 799 N N . GLY A 1 100 ? 4.266 6.391 4.049 1.00 81.75 100 GLY A N 1
ATOM 800 C CA . GLY A 1 100 ? 5.154 7.457 4.531 1.00 81.75 100 GLY A CA 1
ATOM 801 C C . GLY A 1 100 ? 4.443 8.600 5.274 1.00 81.75 100 GLY A C 1
ATOM 802 O O . GLY A 1 100 ? 5.091 9.556 5.703 1.00 81.75 100 GLY A O 1
ATOM 803 N N . ARG A 1 101 ? 3.126 8.500 5.499 1.00 82.12 101 ARG A N 1
ATOM 804 C CA . ARG A 1 101 ? 2.297 9.462 6.251 1.00 82.12 101 ARG A CA 1
ATOM 805 C C . ARG A 1 101 ? 2.422 9.231 7.760 1.00 82.12 101 ARG A C 1
ATOM 807 O O . ARG A 1 101 ? 1.444 9.025 8.477 1.00 82.12 101 ARG A O 1
ATOM 814 N N . ASN A 1 102 ? 3.656 9.275 8.261 1.00 81.44 102 ASN A N 1
ATOM 815 C CA . ASN A 1 102 ? 3.977 8.943 9.652 1.00 81.44 102 ASN A CA 1
ATOM 816 C C . ASN A 1 102 ? 3.262 9.850 10.666 1.00 81.44 102 ASN A C 1
ATOM 818 O O . ASN A 1 102 ? 2.826 9.367 11.705 1.00 81.44 102 ASN A O 1
ATOM 822 N N . ALA A 1 103 ? 3.102 11.142 10.361 1.00 86.00 103 ALA A N 1
ATOM 823 C CA . ALA A 1 103 ? 2.407 12.081 11.244 1.00 86.00 103 ALA A CA 1
ATOM 824 C C . ALA A 1 103 ? 0.930 11.700 11.446 1.00 86.00 103 ALA A C 1
ATOM 826 O O . ALA A 1 103 ? 0.427 11.717 12.566 1.00 86.00 103 ALA A O 1
ATOM 827 N N . GLU A 1 104 ? 0.245 11.296 10.376 1.00 84.50 104 GLU A N 1
ATOM 828 C CA . GLU A 1 104 ? -1.160 10.884 10.436 1.00 84.50 104 GLU A CA 1
ATOM 829 C C . GLU A 1 104 ? -1.326 9.543 11.157 1.00 84.50 104 GLU A C 1
ATOM 831 O O . GLU A 1 104 ? -2.253 9.380 11.951 1.00 84.50 104 GLU A O 1
ATOM 836 N N . ALA A 1 105 ? -0.390 8.611 10.947 1.00 84.31 105 ALA A N 1
ATOM 837 C CA . ALA A 1 105 ? -0.336 7.356 11.693 1.00 84.31 105 ALA A CA 1
ATOM 838 C C . ALA A 1 105 ? -0.198 7.603 13.205 1.00 84.31 105 ALA A C 1
ATOM 840 O O . ALA A 1 105 ? -0.948 7.026 13.992 1.00 84.31 105 ALA A O 1
ATOM 841 N N . ILE A 1 106 ? 0.715 8.495 13.609 1.00 86.38 106 ILE A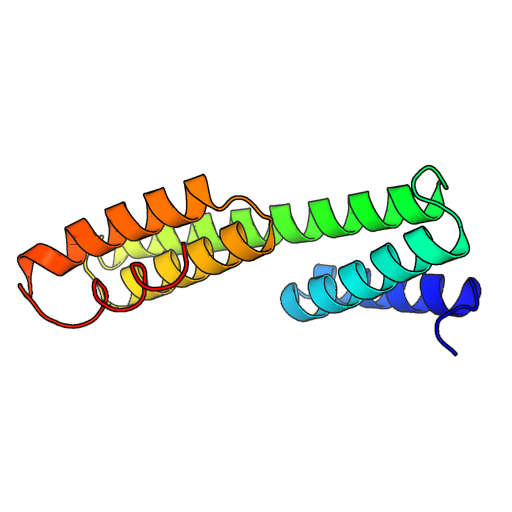 N 1
ATOM 842 C CA . ILE A 1 106 ? 0.937 8.856 15.017 1.00 86.38 106 ILE A CA 1
ATOM 843 C C . ILE A 1 106 ? -0.330 9.465 15.620 1.00 8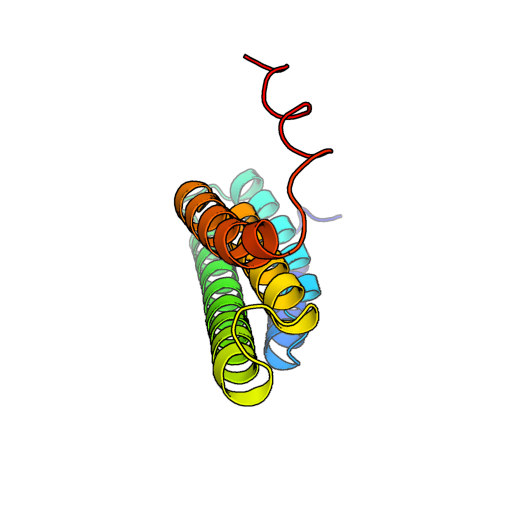6.38 106 ILE A C 1
ATOM 845 O O . ILE A 1 106 ? -0.814 8.966 16.634 1.00 86.38 106 ILE A O 1
ATOM 849 N N . LEU A 1 107 ? -0.926 10.467 14.966 1.00 85.88 107 LEU A N 1
ATOM 850 C CA . LEU A 1 107 ? -2.156 11.108 15.448 1.00 85.88 107 LEU A CA 1
ATOM 851 C C . LEU A 1 107 ? -3.311 10.109 15.611 1.00 85.88 107 LEU A C 1
ATOM 853 O O . LEU A 1 107 ? -4.106 10.201 16.552 1.00 85.88 107 LEU A O 1
ATOM 857 N N . LEU A 1 108 ? -3.431 9.138 14.704 1.00 84.19 108 LEU A N 1
ATOM 858 C CA . LEU A 1 108 ? -4.450 8.097 14.803 1.00 84.19 108 LEU A CA 1
ATOM 859 C C . LEU A 1 108 ? -4.185 7.143 15.982 1.00 84.19 108 LEU A C 1
ATOM 861 O O . LEU A 1 108 ? -5.126 6.780 16.693 1.00 84.19 108 LEU A O 1
ATOM 865 N N . MET A 1 109 ? -2.922 6.774 16.218 1.00 80.75 109 MET A N 1
ATOM 866 C CA . MET A 1 109 ? -2.506 5.926 17.344 1.00 80.75 109 MET A CA 1
ATOM 867 C C . MET A 1 109 ? -2.653 6.625 18.699 1.00 80.75 109 MET A C 1
ATOM 869 O O . MET A 1 109 ? -3.064 5.987 19.669 1.00 80.75 109 MET A O 1
ATOM 873 N N . GLU A 1 110 ? -2.377 7.925 18.778 1.00 82.00 110 GLU A N 1
ATOM 874 C CA . GLU A 1 110 ? -2.612 8.739 19.977 1.00 82.00 110 GLU A CA 1
ATOM 875 C C . GLU A 1 110 ? -4.107 8.804 20.304 1.00 82.00 110 GLU A C 1
ATOM 877 O O . GLU A 1 110 ? -4.517 8.555 21.440 1.00 82.00 110 GLU A O 1
ATOM 882 N N . ASN A 1 111 ? -4.950 9.028 19.289 1.00 80.56 111 ASN A N 1
ATOM 883 C CA . ASN A 1 111 ? -6.401 8.976 19.453 1.00 80.56 111 ASN A CA 1
ATOM 884 C C . ASN A 1 111 ? -6.871 7.595 19.942 1.00 80.56 111 ASN A C 1
ATOM 886 O O . ASN A 1 111 ? -7.665 7.528 20.881 1.00 80.56 111 ASN A O 1
ATOM 890 N N . ALA A 1 112 ? -6.369 6.499 19.361 1.00 75.69 112 ALA A N 1
ATOM 891 C CA . ALA A 1 112 ? -6.695 5.137 19.796 1.00 75.69 112 ALA A CA 1
ATOM 892 C C . ALA A 1 112 ? -6.245 4.859 21.244 1.00 75.69 112 ALA A C 1
ATOM 894 O O . ALA A 1 112 ? -7.003 4.292 22.034 1.00 75.69 112 ALA A O 1
ATOM 895 N N . SER A 1 113 ? -5.046 5.312 21.616 1.00 68.31 113 SER A N 1
ATOM 896 C CA . SER A 1 113 ? -4.486 5.158 22.966 1.00 68.31 113 SER A CA 1
ATOM 897 C C . SER A 1 113 ? -5.286 5.941 24.004 1.00 68.31 113 SER A C 1
ATOM 899 O O . SER A 1 113 ? -5.633 5.390 25.046 1.00 68.31 113 SER A O 1
ATOM 901 N N . SER A 1 114 ? -5.724 7.162 23.679 1.00 68.62 114 SER A N 1
ATOM 902 C CA . SER A 1 114 ? -6.598 7.957 24.556 1.00 68.62 114 SER A CA 1
ATOM 903 C C . S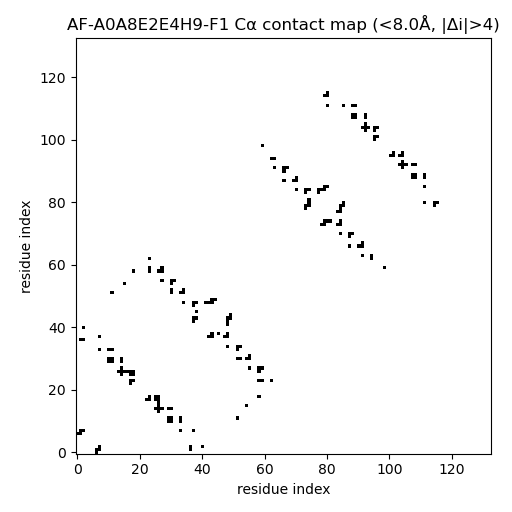ER A 1 114 ? -7.931 7.254 24.880 1.00 68.62 114 SER A C 1
ATOM 905 O O . SER A 1 114 ? -8.531 7.469 25.939 1.00 68.62 114 SER A O 1
ATOM 907 N N . TYR A 1 115 ? -8.402 6.368 23.991 1.00 63.66 115 TYR A N 1
ATOM 908 C CA . TYR A 1 115 ? -9.586 5.539 24.218 1.00 63.66 115 TYR A CA 1
ATOM 909 C C . TYR A 1 115 ? -9.293 4.329 25.119 1.00 63.66 115 TYR A C 1
ATOM 911 O O . TYR A 1 115 ? -10.143 3.990 25.953 1.00 63.66 115 TYR A O 1
ATOM 919 N N . GLY A 1 116 ? -8.107 3.722 24.996 1.00 52.75 116 GLY A N 1
ATOM 920 C CA . GLY A 1 116 ? -7.643 2.596 25.818 1.00 52.75 116 GLY A CA 1
ATOM 921 C C . GLY A 1 116 ? -7.199 2.983 27.237 1.00 52.75 116 GLY A C 1
ATOM 922 O O . GLY A 1 116 ? -7.428 2.230 28.184 1.00 52.75 116 GLY A O 1
ATOM 923 N N . GLU A 1 117 ? -6.663 4.190 27.425 1.00 48.44 117 GLU A N 1
ATOM 924 C CA . GLU A 1 117 ? -6.078 4.656 28.695 1.00 48.44 117 GLU A CA 1
ATOM 925 C C . GLU A 1 117 ? -7.090 4.908 29.821 1.00 48.44 117 GLU A C 1
ATOM 927 O O . GLU A 1 117 ? -6.716 4.939 30.990 1.00 48.44 117 GLU A O 1
ATOM 932 N N . ARG A 1 118 ? -8.396 5.002 29.530 1.00 47.72 118 ARG A N 1
ATOM 933 C CA . ARG A 1 118 ? -9.417 4.987 30.599 1.00 47.72 118 ARG A CA 1
ATOM 934 C C .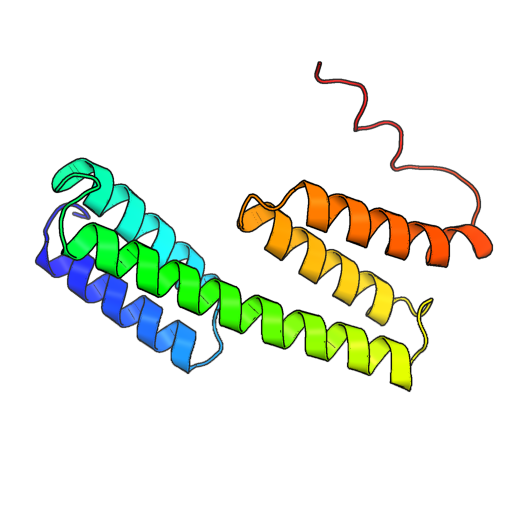 ARG A 1 118 ? -9.727 3.587 31.135 1.00 47.72 118 ARG A C 1
ATOM 936 O O . ARG A 1 118 ? -10.481 3.496 32.097 1.00 47.72 118 ARG A O 1
ATOM 943 N N . SER A 1 119 ? -9.214 2.521 30.516 1.00 43.66 119 SER A N 1
ATOM 944 C CA . SER A 1 119 ? -9.458 1.145 30.968 1.00 43.66 119 SER A CA 1
ATOM 945 C C . SER A 1 119 ? -8.238 0.478 31.597 1.00 43.66 119 SER A C 1
ATOM 947 O O . SER A 1 119 ? -8.413 -0.465 32.362 1.00 43.66 119 SER A O 1
ATOM 949 N N . SER A 1 120 ? -7.012 0.920 31.313 1.00 39.53 120 SER A N 1
ATOM 950 C CA . SER A 1 120 ? -5.807 0.362 31.942 1.00 39.53 120 SER A CA 1
ATOM 951 C C . SER A 1 120 ? -4.658 1.358 31.851 1.00 39.53 120 SER A C 1
ATOM 953 O O . SER A 1 120 ? -4.027 1.511 30.809 1.00 39.53 120 SER A O 1
ATOM 955 N N . ALA A 1 121 ? -4.394 2.051 32.953 1.00 43.97 121 ALA A N 1
ATOM 956 C CA . ALA A 1 121 ? -3.121 2.715 33.157 1.00 43.97 121 ALA A CA 1
ATOM 957 C C . ALA A 1 121 ? -1.990 1.660 33.188 1.00 43.97 121 ALA A C 1
ATOM 959 O O . ALA A 1 121 ? -2.153 0.622 33.825 1.00 43.97 121 ALA A O 1
ATOM 960 N N . LEU A 1 122 ? -0.854 1.986 32.556 1.00 46.50 122 LEU A N 1
ATOM 961 C CA . LEU A 1 122 ? 0.449 1.291 32.557 1.00 46.50 122 LEU A CA 1
ATOM 962 C C . LEU A 1 122 ? 0.577 -0.011 31.728 1.00 46.50 122 LEU A C 1
ATOM 964 O O . LEU A 1 122 ? -0.071 -1.012 32.004 1.00 46.50 122 LEU A O 1
ATOM 968 N N . SER A 1 123 ? 1.570 -0.067 30.819 1.00 42.47 123 SER A N 1
ATOM 969 C CA . SER A 1 123 ? 2.876 -0.667 31.191 1.00 42.47 123 SER A CA 1
ATOM 970 C C . SER A 1 123 ? 3.880 -0.954 30.047 1.00 42.47 123 SER A C 1
ATOM 972 O O . SER A 1 123 ? 5.013 -1.263 30.395 1.00 42.47 123 SER A O 1
ATOM 974 N N . ILE A 1 124 ? 3.585 -0.917 28.732 1.00 40.44 124 ILE A N 1
ATOM 975 C CA . ILE A 1 124 ? 4.529 -1.579 27.775 1.00 40.44 124 ILE A CA 1
ATOM 976 C C . ILE A 1 124 ? 5.073 -0.738 26.597 1.00 40.44 124 ILE A C 1
ATOM 978 O O . ILE A 1 124 ? 6.210 -0.968 26.193 1.00 40.44 124 ILE A O 1
ATOM 982 N N . LEU A 1 125 ? 4.376 0.260 26.040 1.00 41.94 125 LEU A N 1
ATOM 983 C CA . LEU A 1 125 ? 4.792 0.808 24.726 1.00 41.94 125 LEU A CA 1
ATOM 984 C C . LEU A 1 125 ? 5.637 2.092 24.724 1.00 41.94 125 LEU A C 1
ATOM 986 O O . LEU A 1 125 ? 6.201 2.433 23.687 1.00 41.94 125 LEU A O 1
ATOM 990 N N . THR A 1 126 ? 5.837 2.761 25.859 1.00 42.41 126 THR A N 1
ATOM 991 C CA . THR A 1 126 ? 6.730 3.935 25.923 1.00 42.41 126 THR A CA 1
ATOM 992 C C . THR A 1 126 ? 8.219 3.583 25.970 1.00 42.41 126 THR A C 1
ATOM 994 O O . THR A 1 126 ? 9.053 4.460 25.769 1.00 42.41 126 THR A O 1
ATOM 997 N N . GLN A 1 127 ? 8.593 2.313 26.163 1.00 38.78 127 GLN A N 1
ATOM 998 C CA . GLN A 1 127 ? 10.004 1.938 26.318 1.00 38.78 127 GLN A CA 1
ATOM 999 C C . GLN A 1 127 ? 10.742 1.638 25.008 1.00 38.78 127 GLN A C 1
ATOM 1001 O O . GLN A 1 127 ? 11.970 1.678 25.001 1.00 38.78 127 GLN A O 1
ATOM 1006 N N . HIS A 1 128 ? 10.049 1.412 23.885 1.00 39.09 128 HIS A N 1
ATOM 1007 C CA . HIS A 1 128 ? 10.744 1.060 22.640 1.00 39.09 128 HIS A CA 1
ATOM 1008 C C . HIS A 1 128 ? 11.038 2.246 21.703 1.00 39.09 128 HIS A C 1
ATOM 1010 O O . HIS A 1 128 ? 11.862 2.105 20.797 1.00 39.09 128 HIS A O 1
ATOM 1016 N N . CYS A 1 129 ? 10.435 3.421 21.930 1.00 40.47 129 CYS A N 1
ATOM 1017 C CA . CYS A 1 129 ? 10.595 4.579 21.040 1.00 40.47 129 CYS A CA 1
ATOM 1018 C C . CYS A 1 129 ? 11.738 5.543 21.436 1.00 40.47 129 CYS A C 1
ATOM 1020 O O . CYS A 1 129 ? 12.106 6.392 20.632 1.00 40.47 129 CYS A O 1
ATOM 1022 N N . CYS A 1 130 ? 12.350 5.392 22.619 1.00 37.56 130 CYS A N 1
ATOM 1023 C CA . CYS A 1 130 ? 13.432 6.275 23.093 1.00 37.56 130 CYS A CA 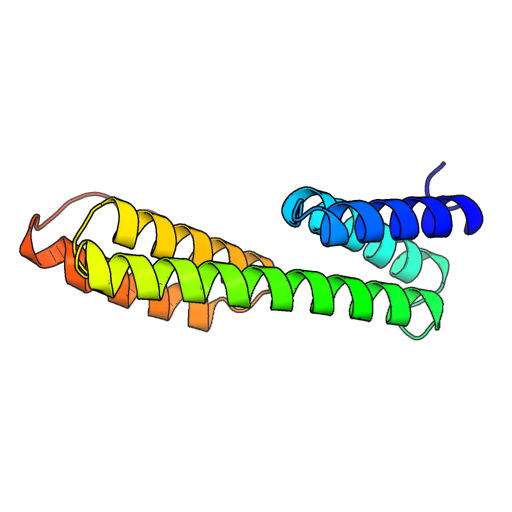1
ATOM 1024 C C . CYS A 1 130 ? 14.868 5.792 22.795 1.00 37.56 130 CYS A C 1
ATOM 1026 O O . CYS A 1 130 ? 15.808 6.430 23.254 1.00 37.56 130 CYS A O 1
ATOM 1028 N N . LEU A 1 131 ? 15.081 4.691 22.061 1.00 37.88 131 LEU A N 1
ATOM 1029 C CA . LEU A 1 131 ? 16.421 4.078 21.927 1.00 37.88 131 LEU A CA 1
ATOM 1030 C C . LEU A 1 131 ? 17.061 4.112 20.530 1.00 37.88 131 LEU A C 1
ATOM 1032 O O . LEU A 1 131 ? 18.051 3.420 20.310 1.00 37.88 131 LEU A O 1
ATOM 1036 N N . LYS A 1 132 ? 16.565 4.932 19.599 1.00 41.78 132 LYS A N 1
ATOM 1037 C CA . LYS A 1 132 ? 17.313 5.276 18.373 1.00 41.78 132 LYS A CA 1
ATOM 1038 C C . LYS A 1 132 ? 17.098 6.742 17.981 1.00 41.78 132 LYS A C 1
ATOM 1040 O O . LYS A 1 132 ? 16.362 7.028 17.041 1.00 41.78 132 LYS A O 1
ATOM 1045 N N . LEU A 1 133 ? 17.744 7.636 18.727 1.00 40.81 133 LEU A N 1
ATOM 1046 C CA . LEU A 1 133 ? 18.279 8.905 18.225 1.00 40.81 133 LEU A CA 1
ATOM 1047 C C . LEU A 1 133 ? 19.803 8.807 18.281 1.00 40.81 133 LEU A C 1
ATOM 1049 O O . LEU A 1 133 ? 20.293 8.242 19.285 1.00 40.81 133 LEU A O 1
#

Organism: NCBI:txid1314670

Sequence (133 aa):
MLEHPRTLTSIANLALMYSNQGRWKEAEDLEVEVMETRKRVLGEEHPSTLTSMANLASTYRNQERREVQVVETFKRVLGKKHPDTLTSMNNLAITFKAQGRNAEAILLMENASSYGERSSALSILTQHCCLKL

Mean predicted aligned error: 9.92 Å

pLDDT: mean 80.62, std 16.35, range [37.56, 94.44]

Solvent-accessible surface area (backbone atoms only — not comparable to full-atom values): 7264 Å² total; per-residue (Å²): 127,76,83,44,68,72,52,40,53,51,48,49,52,51,17,51,52,28,41,75,70,69,39,45,68,66,13,46,58,41,27,51,54,42,26,56,48,31,32,73,76,65,32,67,85,30,70,72,20,47,49,30,51,52,50,42,52,50,49,51,52,54,51,49,56,50,40,54,51,49,31,54,48,30,35,72,75,66,29,71,66,31,66,69,25,42,52,40,46,49,51,45,24,50,53,29,43,76,71,69,39,48,70,61,17,49,56,48,49,51,54,48,45,65,44,48,51,82,76,54,77,84,89,75,76,79,73,74,75,76,78,81,128

Radius of gyration: 18.54 Å; Cα contacts (8 Å, |Δi|>4): 111; chains: 1; bounding box: 40×24×54 Å

Secondary structure (DSSP, 8-state):
-TTSHHHHHHHHHHHHHHHHTT-HHHHHHHHHHHHHHHHHHH-TTSHHHHHHHHHHHHHHHHHHHHHHHHHHHHHHHT-TTSHHHHHHHHHHHHHHHHTT-HHHHHHHHHHHHHHHTTT----SGGGSSSS--

InterPro domains:
  IPR011990 Tetratricopeptide-like helical domain superfamily [G3DSA:1.25.40.10] (2-122)
  IPR011990 Tetratricopeptide-like helical domain superfamily [SSF48452] (4-113)
  IPR053137 Nucleotide-binding leucine-rich repeat (NLR)-like [PTHR46082] (3-111)